Protein AF-A0AAI8L465-F1 (afdb_monomer_lite)

Organism: NCBI:txid67304

Structure (mmCIF, N/CA/C/O backbone):
data_AF-A0AAI8L465-F1
#
_entry.id   AF-A0AAI8L465-F1
#
loop_
_atom_site.group_PDB
_atom_site.id
_atom_site.type_symbol
_atom_site.label_atom_id
_atom_site.label_alt_id
_atom_site.label_comp_id
_atom_site.label_asym_id
_atom_site.label_entity_id
_atom_site.label_seq_id
_atom_site.pdbx_PDB_ins_code
_atom_site.Cartn_x
_atom_site.Cartn_y
_atom_site.Cartn_z
_atom_site.occupancy
_atom_site.B_iso_or_equiv
_atom_site.auth_seq_id
_atom_site.auth_comp_id
_atom_site.auth_asym_id
_atom_site.auth_atom_id
_atom_site.pdbx_PDB_model_num
ATOM 1 N N . MET A 1 1 ? -8.862 13.402 -10.919 1.00 43.31 1 MET A N 1
ATOM 2 C CA . MET A 1 1 ? -8.307 12.730 -9.728 1.00 43.31 1 MET A CA 1
ATOM 3 C C . MET A 1 1 ? -7.062 13.489 -9.329 1.00 43.31 1 MET A C 1
ATOM 5 O O . MET A 1 1 ? -6.341 13.928 -10.213 1.00 43.31 1 MET A O 1
ATOM 9 N N . ARG A 1 2 ? -6.875 13.764 -8.040 1.00 49.81 2 ARG A N 1
ATOM 10 C CA . ARG A 1 2 ? -5.608 14.318 -7.544 1.00 49.81 2 ARG A CA 1
ATOM 11 C C . ARG A 1 2 ? -4.583 13.172 -7.560 1.00 49.81 2 ARG A C 1
ATOM 13 O O . ARG A 1 2 ? -5.043 12.049 -7.341 1.00 49.81 2 ARG A O 1
ATOM 20 N N . PRO A 1 3 ? -3.286 13.392 -7.851 1.00 52.62 3 PRO A N 1
ATOM 21 C CA . PRO A 1 3 ? -2.343 12.283 -7.898 1.00 52.62 3 PRO A CA 1
ATOM 22 C C . PRO A 1 3 ? -2.364 11.628 -6.525 1.00 52.62 3 PRO A C 1
ATOM 24 O O . PRO A 1 3 ? -2.183 12.316 -5.519 1.00 52.62 3 PRO A O 1
ATOM 27 N N . LEU A 1 4 ? -2.639 10.326 -6.489 1.00 55.19 4 LEU A N 1
ATOM 28 C CA . LEU A 1 4 ? -2.765 9.546 -5.255 1.00 55.19 4 LEU A CA 1
ATOM 29 C C . LEU A 1 4 ? -1.481 9.573 -4.409 1.00 55.19 4 LEU A C 1
ATOM 31 O O . LEU A 1 4 ? -1.480 9.032 -3.322 1.00 55.19 4 LEU A O 1
ATOM 35 N N . LEU A 1 5 ? -0.398 10.183 -4.906 1.00 55.69 5 LEU A N 1
ATOM 36 C CA . LEU A 1 5 ? 0.949 10.165 -4.342 1.00 55.69 5 LEU A CA 1
ATOM 37 C C . LEU A 1 5 ? 1.556 11.567 -4.135 1.00 55.69 5 LEU A C 1
ATOM 39 O O . LEU A 1 5 ? 2.698 11.667 -3.689 1.00 55.69 5 LEU A O 1
ATOM 43 N N . ASP A 1 6 ? 0.830 12.653 -4.420 1.00 53.44 6 ASP A N 1
ATOM 44 C CA . ASP A 1 6 ? 1.385 14.021 -4.491 1.00 53.44 6 ASP A CA 1
ATOM 45 C C . ASP A 1 6 ? 1.882 14.584 -3.142 1.00 53.44 6 ASP A C 1
ATOM 47 O O . ASP A 1 6 ? 2.586 15.590 -3.121 1.00 53.44 6 ASP A O 1
ATOM 51 N N . ARG A 1 7 ? 1.527 13.988 -1.989 1.00 57.00 7 ARG A N 1
ATOM 52 C CA . ARG A 1 7 ? 1.830 14.602 -0.681 1.00 57.00 7 ARG A CA 1
ATOM 53 C C . ARG A 1 7 ? 2.808 13.854 0.208 1.00 57.00 7 ARG A C 1
ATOM 55 O O . ARG A 1 7 ? 3.209 14.423 1.221 1.00 57.00 7 ARG A O 1
ATOM 62 N N . GLY A 1 8 ? 3.200 12.625 -0.125 1.00 62.88 8 GLY A N 1
ATOM 63 C CA . GLY A 1 8 ? 4.067 11.856 0.779 1.00 62.88 8 GLY A CA 1
ATOM 64 C C . GLY A 1 8 ? 3.379 11.499 2.093 1.00 62.88 8 GLY A C 1
ATOM 65 O O . GLY A 1 8 ? 4.058 11.150 3.052 1.00 62.88 8 GLY A O 1
ATOM 66 N N . LEU A 1 9 ? 2.051 11.645 2.173 1.00 74.06 9 LEU A N 1
ATOM 67 C CA . LEU A 1 9 ? 1.330 11.441 3.420 1.00 74.06 9 LEU A CA 1
ATOM 68 C C . LEU A 1 9 ? 1.042 9.951 3.606 1.00 74.06 9 LEU A C 1
ATOM 70 O O . LEU A 1 9 ? 0.727 9.276 2.628 1.00 74.06 9 LEU A O 1
ATOM 74 N N . PRO A 1 10 ? 1.034 9.442 4.848 1.00 78.50 10 PRO A N 1
ATOM 75 C CA . PRO A 1 10 ? 0.587 8.077 5.131 1.00 78.50 10 PRO A CA 1
ATOM 76 C C . PRO A 1 10 ? -0.794 7.773 4.521 1.00 78.50 10 PRO A C 1
ATOM 78 O O . PRO A 1 10 ? -1.027 6.673 4.027 1.00 78.50 10 PRO A O 1
ATOM 81 N N . GLN A 1 11 ? -1.675 8.784 4.474 1.00 81.69 11 GLN A N 1
ATOM 82 C CA . GLN A 1 11 ? -3.015 8.710 3.878 1.00 81.69 11 GLN A CA 1
ATOM 83 C C . GLN A 1 11 ? -3.018 8.306 2.400 1.00 81.69 11 GLN A C 1
ATOM 85 O O . GLN A 1 11 ? -3.883 7.543 1.987 1.00 81.69 11 GLN A O 1
ATOM 90 N N . ASP A 1 12 ? -2.040 8.772 1.626 1.00 80.25 12 ASP A N 1
ATOM 91 C CA . ASP A 1 12 ? -1.932 8.487 0.193 1.00 80.25 12 ASP A CA 1
ATOM 92 C C . ASP A 1 12 ? -1.808 6.968 -0.040 1.00 80.25 12 ASP A C 1
ATOM 94 O O . ASP A 1 12 ? -2.516 6.375 -0.852 1.00 80.25 12 ASP A O 1
ATOM 98 N N . VAL A 1 13 ? -0.957 6.308 0.750 1.00 80.88 13 VAL A N 1
ATOM 99 C CA . VAL A 1 13 ? -0.732 4.856 0.679 1.00 80.88 13 VAL A CA 1
ATOM 100 C C . VAL A 1 13 ? -1.953 4.079 1.170 1.00 80.88 13 VAL A C 1
ATOM 102 O O . VAL A 1 13 ? -2.308 3.058 0.583 1.00 80.88 13 VAL A O 1
ATOM 105 N N . ILE A 1 14 ? -2.624 4.569 2.214 1.00 85.50 14 ILE A N 1
ATOM 106 C CA . ILE A 1 14 ? -3.855 3.962 2.739 1.00 85.50 14 ILE A CA 1
ATOM 107 C C . ILE A 1 14 ? -4.956 3.966 1.672 1.00 85.50 14 ILE A C 1
ATOM 109 O O . ILE A 1 14 ? -5.631 2.954 1.473 1.00 85.50 14 ILE A O 1
ATOM 113 N N . ASP A 1 15 ? -5.118 5.081 0.961 1.00 82.81 15 ASP A N 1
ATOM 114 C CA . ASP A 1 15 ? -6.128 5.224 -0.085 1.00 82.81 15 ASP A CA 1
ATOM 115 C C . ASP A 1 15 ? -5.835 4.288 -1.272 1.00 82.81 15 ASP A C 1
ATOM 117 O O . ASP A 1 15 ? -6.753 3.661 -1.810 1.00 82.81 15 ASP A O 1
ATOM 121 N N . VAL A 1 16 ? -4.559 4.121 -1.642 1.00 81.00 16 VAL A N 1
ATOM 122 C CA . VAL A 1 16 ? -4.137 3.159 -2.675 1.00 81.00 16 VAL A CA 1
ATOM 123 C C . VAL A 1 16 ? -4.380 1.716 -2.223 1.00 81.00 16 VAL A C 1
ATOM 125 O O . VAL A 1 16 ? -4.960 0.937 -2.980 1.00 81.00 16 VAL A O 1
ATOM 128 N N . HIS A 1 17 ? -4.023 1.363 -0.985 1.00 84.38 17 HIS A N 1
ATOM 129 C CA . HIS A 1 17 ? -4.285 0.032 -0.429 1.00 84.38 17 HIS A CA 1
ATOM 130 C C . HIS A 1 17 ? -5.785 -0.296 -0.422 1.00 84.38 17 HIS A C 1
ATOM 132 O O . HIS A 1 17 ? -6.202 -1.388 -0.812 1.00 84.38 17 HIS A O 1
ATOM 138 N N . ALA A 1 18 ? -6.627 0.674 -0.058 1.00 84.88 18 ALA A N 1
ATOM 139 C CA . ALA A 1 18 ? -8.075 0.518 -0.122 1.00 84.88 18 ALA A CA 1
ATOM 140 C C . ALA A 1 18 ? -8.576 0.337 -1.568 1.00 84.88 18 ALA A C 1
ATOM 142 O O . ALA A 1 18 ? -9.490 -0.458 -1.808 1.00 84.88 18 ALA A O 1
ATOM 143 N N . ALA A 1 19 ? -7.977 1.035 -2.536 1.00 82.06 19 ALA A N 1
ATOM 144 C CA . ALA A 1 19 ? -8.322 0.918 -3.950 1.00 82.06 19 ALA A CA 1
ATOM 145 C C . ALA A 1 19 ? -7.900 -0.433 -4.561 1.00 82.06 19 ALA A C 1
ATOM 147 O O . ALA A 1 19 ? -8.634 -0.964 -5.398 1.00 82.06 19 ALA A O 1
ATOM 148 N N . CYS A 1 20 ? -6.806 -1.045 -4.089 1.00 79.19 20 CYS A N 1
ATOM 149 C CA . CYS A 1 20 ? -6.363 -2.388 -4.497 1.00 79.19 20 CYS A CA 1
ATOM 150 C C . CYS A 1 20 ? -7.385 -3.500 -4.219 1.00 79.19 20 CYS A C 1
ATOM 152 O O . CYS A 1 20 ? -7.300 -4.579 -4.799 1.00 79.19 20 CYS A O 1
ATOM 154 N N . ARG A 1 21 ? -8.385 -3.255 -3.362 1.00 79.19 21 ARG A N 1
ATOM 155 C CA . ARG A 1 21 ? -9.497 -4.197 -3.148 1.00 79.19 21 ARG A CA 1
ATOM 156 C C . ARG A 1 21 ? -10.478 -4.250 -4.322 1.00 79.19 21 ARG A C 1
ATOM 158 O O . ARG A 1 21 ? -11.240 -5.207 -4.427 1.00 79.19 21 ARG A O 1
ATOM 165 N N . TYR A 1 22 ? -10.485 -3.225 -5.173 1.00 81.38 22 TYR A N 1
ATOM 166 C CA . TYR A 1 22 ? -11.427 -3.080 -6.288 1.00 81.38 22 TYR A CA 1
ATOM 167 C C . TYR A 1 22 ? -10.747 -3.082 -7.654 1.00 81.38 22 TYR A C 1
ATOM 169 O O . TYR A 1 22 ? -11.383 -3.440 -8.641 1.00 81.38 22 TYR A O 1
ATOM 177 N N . TYR A 1 23 ? -9.478 -2.686 -7.699 1.00 77.56 23 TYR A N 1
ATOM 178 C CA . TYR A 1 23 ? -8.685 -2.579 -8.912 1.00 77.56 23 TYR A CA 1
ATOM 179 C C . TYR A 1 23 ? -7.424 -3.414 -8.776 1.00 77.56 23 TYR A C 1
ATOM 181 O O . TYR A 1 23 ? -6.788 -3.443 -7.721 1.00 77.56 23 TYR A O 1
ATOM 189 N N . SER A 1 24 ? -7.040 -4.068 -9.864 1.00 74.50 24 SER A N 1
ATOM 190 C CA . SER A 1 24 ? -5.721 -4.672 -9.953 1.00 74.50 24 SER A CA 1
ATOM 191 C C . SER A 1 24 ? -4.631 -3.598 -9.913 1.00 74.50 24 SER A C 1
ATOM 193 O O . SER A 1 24 ? -4.835 -2.432 -10.255 1.00 74.50 24 SER A O 1
ATOM 195 N N . VAL A 1 25 ? -3.433 -4.023 -9.531 1.00 69.88 25 VAL A N 1
ATOM 196 C CA . VAL A 1 25 ? -2.217 -3.199 -9.514 1.00 69.88 25 VAL A CA 1
ATOM 197 C C . VAL A 1 25 ? -1.972 -2.494 -10.854 1.00 69.88 25 VAL A C 1
ATOM 199 O O . VAL A 1 25 ? -1.666 -1.304 -10.880 1.00 69.88 25 VAL A O 1
ATOM 202 N N . ILE A 1 26 ? -2.159 -3.208 -11.968 1.00 75.19 26 ILE A N 1
ATOM 203 C CA . ILE A 1 26 ? -2.003 -2.662 -13.323 1.00 75.19 26 ILE A CA 1
ATOM 204 C C . ILE A 1 26 ? -3.024 -1.550 -13.572 1.00 75.19 26 ILE A C 1
ATOM 206 O O . ILE A 1 26 ? -2.677 -0.491 -14.084 1.00 75.19 26 ILE A O 1
ATOM 210 N N . GLU A 1 27 ? -4.284 -1.763 -13.192 1.00 78.81 27 GLU A N 1
ATOM 211 C CA . GLU A 1 27 ? -5.336 -0.762 -13.385 1.00 78.81 27 GLU A CA 1
ATOM 212 C C . GLU A 1 27 ? -5.064 0.506 -12.574 1.00 78.81 27 GLU A C 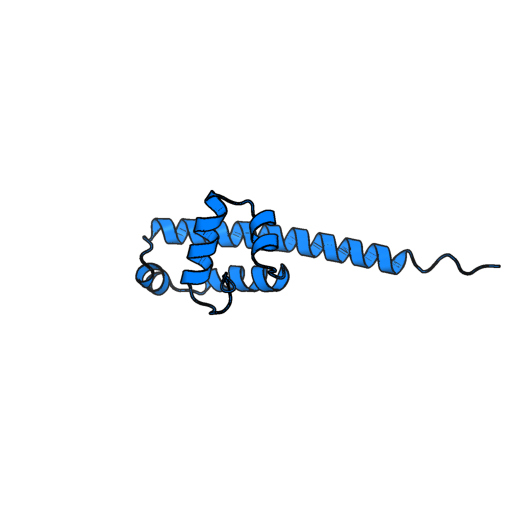1
ATOM 214 O O . GLU A 1 27 ? -5.281 1.604 -13.077 1.00 78.81 27 GLU A O 1
ATOM 219 N N . LEU A 1 28 ? -4.531 0.386 -11.356 1.00 74.56 28 LEU A N 1
ATOM 220 C CA . LEU A 1 28 ? -4.179 1.549 -10.539 1.00 74.56 28 LEU A CA 1
ATOM 221 C C . LEU A 1 28 ? -3.025 2.363 -11.129 1.00 74.56 28 LEU A C 1
ATOM 223 O O . LEU A 1 28 ? -3.103 3.591 -11.137 1.00 74.56 28 LEU A O 1
ATOM 227 N N . GLN A 1 29 ? -1.996 1.702 -11.664 1.00 72.94 29 GLN A N 1
ATOM 228 C CA . GLN A 1 29 ? -0.897 2.374 -12.368 1.00 72.94 29 GLN A CA 1
ATOM 229 C C . GLN A 1 29 ? -1.414 3.165 -13.576 1.00 72.94 29 GLN A C 1
ATOM 231 O O . GLN A 1 29 ? -1.075 4.335 -13.744 1.00 72.94 29 GLN A O 1
ATOM 236 N N . GLN A 1 30 ? -2.304 2.554 -14.364 1.00 75.19 30 GLN A N 1
ATOM 237 C CA . GLN A 1 30 ? -2.897 3.179 -15.549 1.00 75.19 30 GLN A CA 1
ATOM 238 C C . GLN A 1 30 ? -3.843 4.338 -15.203 1.00 75.19 30 GLN A C 1
ATOM 240 O O . GLN A 1 30 ? -3.906 5.327 -15.926 1.00 75.19 30 GLN A O 1
ATOM 245 N N . LEU A 1 31 ? -4.581 4.238 -14.094 1.00 73.62 31 LEU A N 1
ATOM 246 C CA . LEU A 1 31 ? -5.481 5.298 -13.629 1.00 73.62 31 LEU A CA 1
ATOM 247 C C . LEU A 1 31 ? -4.737 6.483 -13.004 1.00 73.62 31 LEU A C 1
ATOM 249 O O . LEU A 1 31 ? -5.253 7.601 -13.011 1.00 73.62 31 LEU A O 1
ATOM 253 N N . GLY A 1 32 ? -3.571 6.227 -12.411 1.00 67.69 32 GLY A N 1
ATOM 254 C CA . GLY A 1 32 ? -2.783 7.229 -11.705 1.00 67.69 32 GLY A CA 1
ATOM 255 C C . GLY A 1 32 ? -1.671 7.876 -12.530 1.00 67.69 32 GLY A C 1
ATOM 256 O O . GLY A 1 32 ? -1.081 8.825 -12.023 1.00 67.69 32 GLY A O 1
ATOM 257 N N . GLU A 1 33 ? -1.387 7.379 -13.743 1.00 70.12 33 GLU A N 1
ATOM 258 C CA . GLU A 1 33 ? -0.213 7.766 -14.550 1.00 70.12 33 GLU A CA 1
ATOM 259 C C . GLU A 1 33 ? 1.079 7.762 -13.707 1.00 70.12 33 GLU A C 1
ATOM 261 O O . GLU A 1 33 ? 1.886 8.687 -13.759 1.00 70.12 33 GLU A O 1
ATOM 266 N N . VAL A 1 34 ? 1.231 6.741 -12.859 1.00 72.38 34 VAL A N 1
ATOM 267 C CA . VAL A 1 34 ? 2.323 6.667 -11.881 1.00 72.38 34 VAL A CA 1
ATOM 268 C C . VAL A 1 34 ? 3.485 5.880 -12.463 1.00 72.38 34 VAL A C 1
ATOM 270 O O . VAL A 1 34 ? 3.297 4.753 -12.924 1.00 72.38 34 VAL A O 1
ATOM 273 N N . ASP A 1 35 ? 4.684 6.448 -12.371 1.00 80.62 35 ASP A N 1
ATOM 274 C CA . ASP A 1 35 ? 5.913 5.751 -12.726 1.00 80.62 35 ASP A CA 1
ATOM 275 C C . ASP A 1 35 ? 6.199 4.581 -11.752 1.00 80.62 35 ASP A C 1
ATOM 277 O O . ASP A 1 35 ? 6.137 4.763 -10.529 1.00 80.62 35 ASP A O 1
ATOM 281 N N . PRO A 1 36 ? 6.506 3.367 -12.252 1.00 82.25 36 PRO A N 1
ATOM 282 C CA . PRO A 1 36 ? 6.773 2.205 -11.405 1.00 82.25 36 PRO A CA 1
ATOM 283 C C . PRO A 1 36 ? 7.932 2.395 -10.416 1.00 82.25 36 PRO A C 1
ATOM 285 O O . PRO A 1 36 ? 7.865 1.857 -9.307 1.00 82.25 36 PRO A O 1
ATOM 288 N N . VAL A 1 37 ? 8.973 3.153 -10.781 1.00 84.06 37 VAL A N 1
ATOM 289 C CA . VAL A 1 37 ? 10.133 3.410 -9.915 1.00 84.06 37 VAL A CA 1
ATOM 290 C C . VAL A 1 37 ? 9.739 4.359 -8.789 1.00 84.06 37 VAL A C 1
ATOM 292 O O . VAL A 1 37 ? 9.972 4.042 -7.621 1.00 84.06 37 VAL A O 1
ATOM 295 N N . GLU A 1 38 ? 9.062 5.466 -9.108 1.00 83.00 38 GLU A N 1
ATOM 296 C CA . GLU A 1 38 ? 8.553 6.404 -8.093 1.00 83.00 38 GLU A CA 1
ATOM 297 C C . GLU A 1 38 ? 7.582 5.721 -7.116 1.00 83.00 38 GLU A C 1
ATOM 299 O O . GLU A 1 38 ? 7.598 5.975 -5.905 1.00 83.00 38 GLU A O 1
ATOM 304 N N . LEU A 1 39 ? 6.742 4.815 -7.625 1.00 83.81 39 LEU A N 1
ATOM 305 C CA . LEU A 1 39 ? 5.833 4.026 -6.802 1.00 83.81 39 LEU A CA 1
ATOM 306 C C . LEU A 1 39 ? 6.590 3.090 -5.855 1.00 83.81 39 LEU A C 1
ATOM 308 O O . LEU A 1 39 ? 6.247 3.015 -4.673 1.00 83.81 39 LEU A O 1
ATOM 312 N N . ARG A 1 40 ? 7.626 2.402 -6.351 1.00 86.44 40 ARG A N 1
ATOM 313 C CA . ARG A 1 40 ? 8.464 1.507 -5.544 1.00 86.44 40 ARG A CA 1
ATOM 314 C C . ARG A 1 40 ? 9.145 2.267 -4.405 1.00 86.44 40 ARG A C 1
ATOM 316 O O . ARG A 1 40 ? 9.049 1.840 -3.257 1.00 86.44 40 ARG A O 1
ATOM 323 N N . GLU A 1 41 ? 9.759 3.414 -4.693 1.00 85.00 41 GLU A N 1
ATOM 324 C CA . GLU A 1 41 ? 10.380 4.269 -3.669 1.00 85.00 41 GLU A CA 1
ATOM 325 C C . GLU A 1 41 ? 9.362 4.735 -2.620 1.00 85.00 41 GLU A C 1
ATOM 327 O O . GLU A 1 41 ? 9.653 4.801 -1.421 1.00 85.00 41 GLU A O 1
ATOM 332 N N . ARG A 1 42 ? 8.123 5.024 -3.040 1.00 83.25 42 ARG A N 1
ATOM 333 C CA . ARG A 1 42 ? 7.076 5.401 -2.090 1.00 83.25 42 ARG A CA 1
ATOM 334 C C . ARG A 1 42 ? 6.658 4.237 -1.199 1.00 83.25 42 ARG A C 1
ATOM 336 O O . ARG A 1 42 ? 6.472 4.453 -0.002 1.00 83.25 42 ARG A O 1
ATOM 343 N N . LEU A 1 43 ? 6.499 3.037 -1.745 1.00 86.25 43 LEU A N 1
ATOM 344 C CA . LEU A 1 43 ? 6.173 1.844 -0.960 1.00 86.25 43 LEU A CA 1
ATOM 345 C C . LEU A 1 43 ? 7.305 1.497 0.012 1.00 86.25 43 LEU A C 1
ATOM 347 O O . LEU A 1 43 ? 7.036 1.182 1.167 1.00 86.25 43 LEU A O 1
ATOM 351 N N . GLU A 1 44 ? 8.563 1.675 -0.393 1.00 85.94 44 GLU A N 1
ATOM 352 C CA . GLU A 1 44 ? 9.711 1.561 0.510 1.00 85.94 44 GLU A CA 1
ATOM 353 C C . GLU A 1 44 ? 9.637 2.594 1.649 1.00 85.94 44 GLU A C 1
ATOM 355 O O . GLU A 1 44 ? 9.963 2.291 2.794 1.00 85.94 44 GLU A O 1
ATOM 360 N N . SER A 1 45 ? 9.128 3.805 1.397 1.00 84.25 45 SER A N 1
ATOM 361 C CA . SER A 1 45 ? 8.972 4.818 2.452 1.00 84.25 45 SER A CA 1
ATOM 362 C C . SER A 1 45 ? 8.009 4.392 3.581 1.00 84.25 45 SER A C 1
ATOM 364 O O . SER A 1 45 ? 8.168 4.821 4.726 1.00 84.25 45 SER A O 1
ATOM 366 N N . VAL A 1 46 ? 7.054 3.494 3.292 1.00 86.62 46 VAL A N 1
ATOM 367 C CA . VAL A 1 46 ? 6.013 3.020 4.230 1.00 86.62 46 VAL A CA 1
ATOM 368 C C . VAL A 1 46 ? 6.617 2.361 5.461 1.00 86.62 46 VAL A C 1
ATOM 370 O O . VAL A 1 46 ? 6.092 2.527 6.564 1.00 86.62 46 VAL A O 1
ATOM 373 N N . VAL A 1 47 ? 7.736 1.643 5.314 1.00 83.94 47 VAL A N 1
ATOM 374 C CA . VAL A 1 47 ? 8.371 0.962 6.453 1.00 83.94 47 VAL A CA 1
ATOM 375 C C . VAL A 1 47 ? 8.945 1.940 7.483 1.00 83.94 47 VAL A C 1
ATOM 377 O O . VAL A 1 47 ? 9.110 1.568 8.642 1.00 83.94 47 VAL A O 1
ATOM 380 N N . TRP A 1 48 ? 9.186 3.194 7.092 1.00 86.31 48 TRP A N 1
ATOM 381 C CA . TRP A 1 48 ? 9.750 4.234 7.955 1.00 86.31 48 TRP A CA 1
ATOM 382 C C . TRP A 1 48 ? 8.693 5.080 8.670 1.00 86.31 48 TRP A C 1
ATOM 384 O O . TRP A 1 48 ? 9.015 5.732 9.662 1.00 86.31 48 TRP A O 1
ATOM 394 N N . VAL A 1 49 ? 7.445 5.066 8.194 1.00 88.25 49 VAL A N 1
ATOM 395 C CA . VAL A 1 49 ? 6.319 5.740 8.858 1.00 88.25 49 VAL A CA 1
ATOM 396 C C . VAL A 1 49 ? 6.029 5.027 10.174 1.00 88.25 49 VAL A C 1
ATOM 398 O O . VAL A 1 49 ? 6.009 3.797 10.207 1.00 88.25 49 VAL A O 1
ATOM 401 N N . SER A 1 50 ? 5.811 5.762 11.263 1.00 88.56 50 SER A N 1
ATOM 402 C CA . SER A 1 50 ? 5.528 5.162 12.572 1.00 88.56 50 SER A CA 1
ATOM 403 C C . SER A 1 50 ? 4.085 4.658 12.696 1.00 88.56 50 SER A C 1
ATOM 405 O O . SER A 1 50 ? 3.167 5.158 12.045 1.00 88.56 50 SER A O 1
ATOM 407 N N . ASP A 1 51 ? 3.854 3.686 13.582 1.00 91.00 51 ASP A N 1
ATOM 408 C CA . ASP A 1 51 ? 2.497 3.187 13.850 1.00 91.00 51 ASP A CA 1
ATOM 409 C C . ASP A 1 51 ? 1.585 4.286 14.426 1.00 91.00 51 ASP A C 1
ATOM 411 O O . ASP A 1 51 ? 0.385 4.280 14.177 1.00 91.00 51 ASP A O 1
ATOM 415 N N . GLU A 1 52 ? 2.144 5.261 15.154 1.00 90.50 52 GLU A N 1
ATOM 416 C CA . GLU A 1 52 ? 1.402 6.414 15.685 1.00 90.50 52 GLU A CA 1
ATOM 417 C C . GLU A 1 52 ? 0.916 7.347 14.566 1.00 90.50 52 GLU A C 1
ATOM 419 O O . GLU A 1 52 ? -0.218 7.825 14.610 1.00 90.50 52 GLU A O 1
ATOM 424 N N . GLU A 1 53 ? 1.727 7.554 13.526 1.00 89.19 53 GLU A N 1
ATOM 425 C CA . GLU A 1 53 ? 1.323 8.322 12.344 1.00 89.19 53 GLU A CA 1
ATOM 426 C C . GLU A 1 53 ? 0.209 7.621 11.563 1.00 89.19 53 GLU A C 1
ATOM 428 O O . GLU A 1 53 ? -0.758 8.269 11.162 1.00 89.19 53 GLU A O 1
ATOM 433 N N . PHE A 1 54 ? 0.279 6.296 11.402 1.00 88.88 54 PHE A N 1
ATOM 434 C CA . PHE A 1 54 ? -0.817 5.540 10.791 1.00 88.88 54 PHE A CA 1
ATOM 435 C C . PHE A 1 54 ? -2.074 5.499 11.669 1.00 88.88 54 PHE A C 1
ATOM 437 O O . PHE A 1 54 ? -3.192 5.611 11.159 1.00 88.88 54 PHE A O 1
ATOM 444 N N . ALA A 1 55 ? -1.917 5.399 12.988 1.00 89.75 55 ALA A N 1
ATOM 445 C CA . ALA A 1 55 ? -3.033 5.453 13.926 1.00 89.75 55 ALA A CA 1
ATOM 446 C C . ALA A 1 55 ? -3.718 6.831 13.916 1.00 89.75 55 ALA A C 1
ATOM 448 O O . ALA A 1 55 ? -4.941 6.909 14.037 1.00 89.75 55 ALA A O 1
ATOM 449 N N . ALA A 1 56 ? -2.968 7.918 13.697 1.00 90.19 56 ALA A N 1
ATOM 450 C CA . ALA A 1 56 ? -3.526 9.258 13.503 1.00 90.19 56 ALA A CA 1
ATOM 451 C C . ALA A 1 56 ? -4.374 9.372 12.219 1.00 90.19 56 ALA A C 1
ATOM 453 O O . ALA A 1 56 ? -5.302 10.181 12.170 1.00 90.19 56 ALA A O 1
ATOM 454 N N . CYS A 1 57 ? -4.108 8.530 11.214 1.00 84.94 57 CYS A N 1
ATOM 455 C CA . CYS A 1 57 ? -4.955 8.351 10.029 1.00 84.94 57 CYS A CA 1
ATOM 456 C C . CYS A 1 57 ? -6.160 7.418 10.270 1.00 84.94 57 CYS A C 1
ATOM 458 O O . CYS A 1 57 ? -7.007 7.272 9.391 1.00 84.94 57 CYS A O 1
ATOM 460 N N . GLY A 1 58 ? -6.275 6.816 11.458 1.00 88.50 58 GLY A N 1
ATOM 461 C CA . GLY A 1 58 ? -7.413 5.991 11.863 1.00 88.50 58 GLY A CA 1
ATOM 462 C C . GLY A 1 58 ? -7.254 4.486 11.638 1.00 88.50 58 GLY A C 1
ATOM 463 O O . GLY A 1 58 ? -8.255 3.778 11.749 1.00 88.50 58 GLY A O 1
ATOM 464 N N . LEU A 1 59 ? -6.048 3.981 11.343 1.00 89.81 59 LEU A N 1
ATOM 465 C CA . LEU A 1 59 ? -5.811 2.534 11.253 1.00 89.81 59 LEU A CA 1
ATOM 466 C C . LEU A 1 59 ? -5.595 1.889 12.624 1.00 89.81 59 LEU A C 1
ATOM 468 O O . LEU A 1 59 ? -4.948 2.459 13.504 1.00 89.81 59 LEU A O 1
ATOM 472 N N . GLY A 1 60 ? -6.108 0.666 12.783 1.00 91.94 60 GLY A N 1
ATOM 473 C CA . GLY A 1 60 ? -5.745 -0.205 13.897 1.00 91.94 60 GLY A CA 1
ATOM 474 C C . GLY A 1 60 ? -4.363 -0.832 13.700 1.00 91.94 60 GLY A C 1
ATOM 475 O O . GLY A 1 60 ? -3.866 -0.919 12.582 1.00 91.94 60 GLY A O 1
ATOM 476 N N . LEU A 1 61 ? -3.746 -1.317 14.783 1.00 89.06 61 LEU A N 1
ATOM 477 C CA . LEU A 1 61 ? -2.425 -1.966 14.725 1.00 89.06 61 LEU A CA 1
ATOM 478 C C . LEU A 1 61 ? -2.397 -3.186 13.788 1.00 89.06 61 LEU A C 1
ATOM 480 O O . LEU A 1 61 ? -1.407 -3.394 13.090 1.00 89.06 61 LEU A O 1
ATOM 484 N N . ASP A 1 62 ? -3.486 -3.956 13.738 1.00 91.81 62 ASP A N 1
ATOM 485 C CA . ASP A 1 62 ? -3.604 -5.102 12.831 1.00 91.81 62 ASP A CA 1
ATOM 486 C C . ASP A 1 62 ? -3.666 -4.647 11.361 1.00 91.81 62 ASP A C 1
ATOM 488 O O . ASP A 1 62 ? -2.970 -5.205 10.515 1.00 91.81 62 ASP A O 1
ATOM 492 N N . ASP A 1 63 ? -4.417 -3.577 11.067 1.00 90.31 63 ASP A N 1
ATOM 493 C CA . ASP A 1 63 ? -4.497 -3.010 9.714 1.00 90.31 63 ASP A CA 1
ATOM 494 C C . ASP A 1 63 ? -3.159 -2.382 9.285 1.00 90.31 63 ASP A C 1
ATOM 496 O O . ASP A 1 63 ? -2.802 -2.423 8.110 1.00 90.31 63 ASP A O 1
ATOM 500 N N . ILE A 1 64 ? -2.395 -1.818 10.229 1.00 91.25 64 ILE A N 1
ATOM 501 C CA . ILE A 1 64 ? -1.040 -1.301 9.982 1.00 91.25 64 ILE A CA 1
ATOM 502 C C . ILE A 1 64 ? -0.101 -2.444 9.593 1.00 91.25 64 ILE A C 1
ATOM 504 O O . ILE A 1 64 ? 0.674 -2.306 8.646 1.00 91.25 64 ILE A O 1
ATOM 508 N N . ALA A 1 65 ? -0.168 -3.577 10.294 1.00 91.56 65 ALA A N 1
ATOM 509 C CA . ALA A 1 65 ? 0.631 -4.749 9.953 1.00 91.56 65 ALA A CA 1
ATOM 510 C C . ALA A 1 65 ? 0.259 -5.303 8.565 1.00 91.56 65 ALA A C 1
ATOM 512 O O . ALA A 1 65 ? 1.155 -5.590 7.769 1.00 91.56 65 ALA A O 1
ATOM 513 N N . GLU A 1 66 ? -1.038 -5.390 8.249 1.00 91.25 66 GLU A N 1
ATOM 514 C CA . GLU A 1 66 ? -1.532 -5.788 6.921 1.00 91.25 66 GLU A CA 1
ATOM 515 C C . GLU A 1 66 ? -1.037 -4.827 5.830 1.00 91.25 66 GLU A C 1
ATOM 517 O O . GLU A 1 66 ? -0.482 -5.271 4.826 1.00 91.25 66 GLU A O 1
ATOM 522 N N . LEU A 1 67 ? -1.149 -3.513 6.059 1.00 90.50 67 LEU A N 1
ATOM 523 C CA . LEU A 1 67 ? -0.696 -2.475 5.130 1.00 90.50 67 LEU A CA 1
ATOM 524 C C . LEU A 1 67 ? 0.806 -2.579 4.843 1.00 90.50 67 LEU A C 1
ATOM 526 O O . LEU A 1 67 ? 1.226 -2.472 3.693 1.00 90.50 67 LEU A O 1
ATOM 530 N N . ARG A 1 68 ? 1.626 -2.793 5.878 1.00 90.75 68 ARG A N 1
ATOM 531 C CA . ARG A 1 68 ? 3.080 -2.950 5.721 1.00 90.75 68 ARG A CA 1
ATOM 532 C C . ARG A 1 68 ? 3.430 -4.202 4.933 1.00 90.75 68 ARG A C 1
ATOM 534 O O . ARG A 1 68 ? 4.308 -4.141 4.079 1.00 90.75 68 ARG A O 1
ATOM 541 N N . GLN A 1 69 ? 2.752 -5.313 5.209 1.00 91.88 69 GLN A N 1
ATOM 542 C CA . GLN A 1 69 ? 2.993 -6.553 4.483 1.00 91.88 69 GLN A CA 1
ATOM 543 C C . GLN A 1 69 ? 2.607 -6.407 3.009 1.00 91.88 69 GLN A C 1
ATOM 545 O O . GLN A 1 69 ? 3.395 -6.751 2.135 1.00 91.88 69 GLN A O 1
ATOM 550 N N . TRP A 1 70 ? 1.447 -5.810 2.735 1.00 90.81 70 TRP A N 1
ATOM 551 C CA . TRP A 1 70 ? 1.015 -5.505 1.375 1.00 90.81 70 TRP A CA 1
ATOM 552 C C . TRP A 1 70 ? 2.007 -4.589 0.641 1.00 90.81 70 TRP A C 1
ATOM 554 O O . TRP A 1 70 ? 2.334 -4.845 -0.517 1.0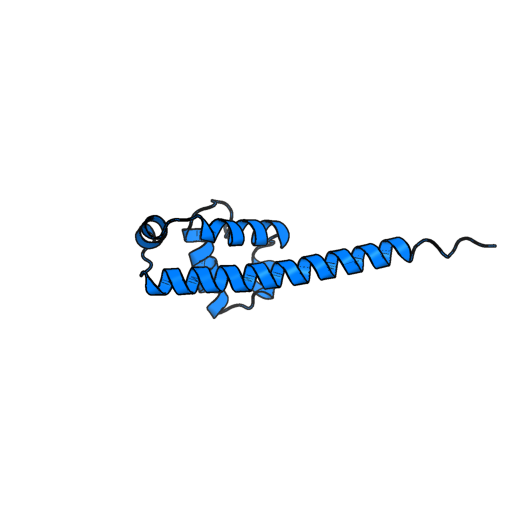0 90.81 70 TRP A O 1
ATOM 564 N N . ALA A 1 71 ? 2.523 -3.553 1.310 1.00 90.06 71 ALA A N 1
ATOM 565 C CA . ALA A 1 71 ? 3.493 -2.641 0.709 1.00 90.06 71 ALA A CA 1
ATOM 566 C C . ALA A 1 71 ? 4.813 -3.348 0.359 1.00 90.06 71 ALA A C 1
ATOM 568 O O . ALA A 1 71 ? 5.361 -3.096 -0.710 1.00 90.06 71 ALA A O 1
ATOM 569 N N . LEU A 1 72 ? 5.295 -4.249 1.224 1.00 90.62 72 LEU A N 1
ATOM 570 C CA . LEU A 1 72 ? 6.494 -5.061 0.978 1.00 90.62 72 LEU A CA 1
ATOM 571 C C . LEU A 1 72 ? 6.305 -6.027 -0.194 1.00 90.62 72 LEU A C 1
ATOM 573 O O . LEU A 1 72 ? 7.152 -6.092 -1.083 1.00 90.62 72 LEU A O 1
ATOM 577 N N . ASP A 1 73 ? 5.188 -6.754 -0.213 1.00 90.56 73 ASP A N 1
ATOM 578 C CA . ASP A 1 73 ? 4.895 -7.716 -1.275 1.00 90.56 73 ASP A CA 1
ATOM 579 C C . ASP A 1 73 ? 4.810 -7.006 -2.638 1.00 90.56 73 ASP A C 1
ATOM 581 O O . ASP A 1 73 ? 5.319 -7.505 -3.645 1.00 90.56 73 ASP A O 1
ATOM 585 N N . TRP A 1 74 ? 4.223 -5.806 -2.669 1.00 87.94 74 TRP A N 1
ATOM 586 C CA . TRP A 1 74 ? 4.110 -5.023 -3.894 1.00 87.94 74 TRP A CA 1
ATOM 587 C C . TRP A 1 74 ? 5.426 -4.357 -4.314 1.00 87.94 74 TRP A C 1
ATOM 589 O O . TRP A 1 74 ? 5.755 -4.354 -5.498 1.00 87.94 74 TRP A O 1
ATOM 599 N N . GLU A 1 75 ? 6.212 -3.833 -3.372 1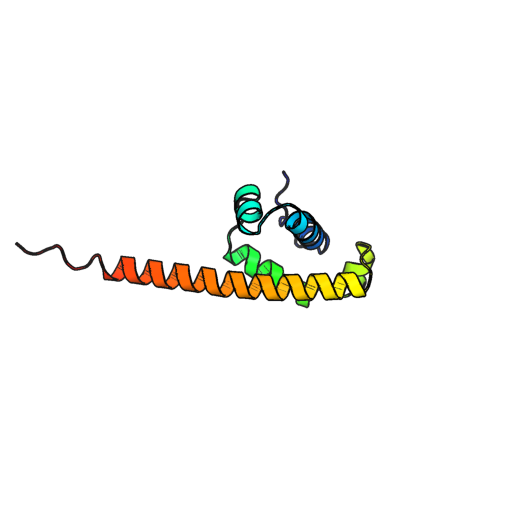.00 90.19 75 GLU A N 1
ATOM 600 C CA . GLU A 1 75 ? 7.562 -3.316 -3.641 1.00 90.19 75 GLU A CA 1
ATOM 601 C C . GLU A 1 75 ? 8.441 -4.385 -4.304 1.00 90.19 75 GLU A C 1
ATOM 603 O O . GLU A 1 75 ? 9.128 -4.097 -5.288 1.00 90.19 75 GLU A O 1
ATOM 608 N N . SER A 1 76 ? 8.352 -5.627 -3.825 1.00 90.69 76 SER A N 1
ATOM 609 C CA . SER A 1 76 ? 9.086 -6.764 -4.382 1.00 90.69 76 SER A CA 1
ATOM 610 C C . SER A 1 76 ? 8.602 -7.153 -5.787 1.00 90.69 76 SER A C 1
ATOM 612 O O . SER A 1 76 ? 9.430 -7.395 -6.666 1.00 90.69 76 SER A O 1
ATOM 614 N N . ASP A 1 77 ? 7.286 -7.169 -6.032 1.00 89.69 77 ASP A N 1
ATOM 615 C CA . ASP A 1 77 ? 6.711 -7.390 -7.373 1.00 89.69 77 ASP A CA 1
ATOM 616 C C . ASP A 1 77 ? 7.151 -6.305 -8.369 1.00 89.69 77 ASP A C 1
ATOM 618 O O . ASP A 1 77 ? 7.584 -6.607 -9.483 1.00 89.69 77 ASP A O 1
ATOM 622 N N . LEU A 1 78 ? 7.125 -5.037 -7.946 1.00 87.75 78 LEU A N 1
ATOM 623 C CA . LEU A 1 78 ? 7.609 -3.920 -8.756 1.00 87.75 78 LEU A CA 1
ATOM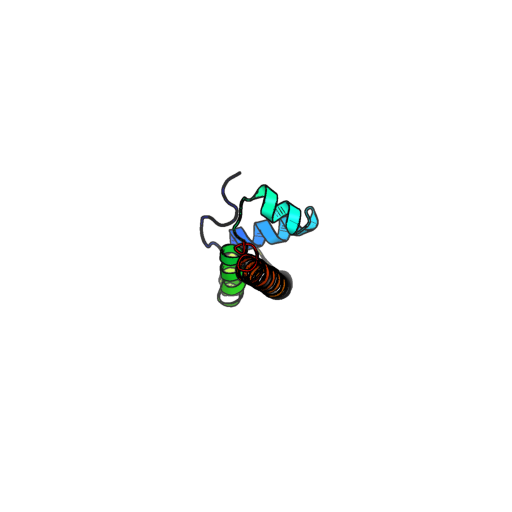 624 C C . LEU A 1 78 ? 9.099 -4.047 -9.048 1.00 87.75 78 LEU A C 1
ATOM 626 O O . LEU A 1 78 ? 9.501 -3.832 -10.186 1.00 87.75 78 LEU A O 1
ATOM 630 N N . GLY A 1 79 ? 9.911 -4.424 -8.059 1.00 89.12 79 GLY A N 1
ATOM 631 C CA . GLY A 1 79 ? 11.342 -4.648 -8.251 1.00 89.12 79 GLY A CA 1
ATOM 632 C C . GLY A 1 79 ? 11.638 -5.703 -9.321 1.00 89.12 79 GLY A C 1
ATOM 633 O O . GLY A 1 79 ? 12.522 -5.491 -10.150 1.00 89.12 79 GLY A O 1
ATOM 634 N N . LEU A 1 80 ? 10.873 -6.800 -9.345 1.00 90.31 80 LEU A N 1
ATOM 635 C CA . LEU A 1 80 ? 10.987 -7.838 -10.375 1.00 90.31 80 LEU A CA 1
ATOM 636 C C . LEU A 1 80 ? 10.595 -7.312 -11.758 1.00 90.31 80 LEU A C 1
ATOM 638 O O . LEU A 1 80 ? 11.361 -7.470 -12.701 1.00 90.31 80 LEU A O 1
ATOM 642 N N . ARG A 1 81 ? 9.450 -6.632 -11.873 1.00 87.06 81 ARG A N 1
ATOM 643 C CA . ARG A 1 81 ? 8.962 -6.101 -13.157 1.00 87.06 81 ARG A CA 1
ATOM 644 C C . ARG A 1 81 ? 9.870 -5.021 -13.735 1.00 87.06 81 ARG A C 1
ATOM 646 O O . ARG A 1 81 ? 10.127 -5.009 -14.931 1.00 87.06 81 ARG A O 1
ATOM 653 N N . ILE A 1 82 ? 10.372 -4.134 -12.879 1.00 87.75 82 ILE A N 1
ATOM 654 C CA . ILE A 1 82 ? 11.336 -3.099 -13.257 1.00 87.75 82 ILE A CA 1
ATOM 655 C C . ILE A 1 82 ? 12.624 -3.756 -13.769 1.00 87.75 82 ILE A C 1
ATOM 657 O O . ILE A 1 82 ? 13.156 -3.341 -14.793 1.00 87.75 82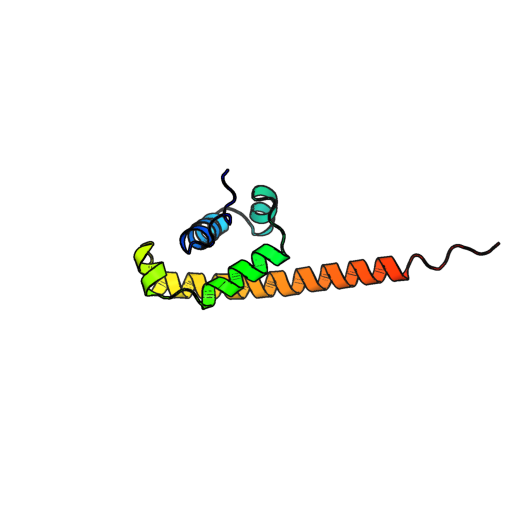 ILE A O 1
ATOM 661 N N . LEU A 1 83 ? 13.121 -4.795 -13.086 1.00 88.44 83 LEU A N 1
ATOM 662 C CA . LEU A 1 83 ? 14.298 -5.540 -13.532 1.00 88.44 83 LEU A CA 1
ATOM 663 C C . LEU A 1 83 ? 14.064 -6.233 -14.883 1.00 88.44 83 LEU A C 1
ATOM 665 O O . LEU A 1 83 ? 14.930 -6.151 -15.749 1.00 88.44 83 LEU A O 1
ATOM 669 N N . GLU A 1 84 ? 12.908 -6.874 -15.070 1.00 86.62 84 GLU A N 1
ATOM 670 C CA . GLU A 1 84 ? 12.514 -7.493 -16.343 1.00 86.62 84 GLU A CA 1
ATOM 671 C C . GLU A 1 84 ? 12.488 -6.462 -17.483 1.00 86.62 84 GLU A C 1
ATOM 673 O O . GLU A 1 84 ? 13.078 -6.702 -18.534 1.00 86.62 84 GLU A O 1
ATOM 678 N N . GLU A 1 85 ? 11.898 -5.284 -17.261 1.00 82.94 85 GLU A N 1
ATOM 679 C CA . GLU A 1 85 ? 11.848 -4.197 -18.250 1.00 82.94 85 GLU A CA 1
ATOM 680 C C . GLU A 1 85 ? 13.245 -3.635 -18.571 1.00 82.94 85 GLU A C 1
ATOM 682 O O . GLU A 1 85 ? 13.562 -3.364 -19.733 1.00 82.94 85 GLU A O 1
ATOM 687 N N . TYR A 1 86 ? 14.127 -3.519 -17.569 1.00 79.62 86 TYR A N 1
ATOM 688 C CA . TYR A 1 86 ? 15.527 -3.149 -17.795 1.00 79.62 86 TYR A CA 1
ATOM 689 C C . TYR A 1 86 ? 16.286 -4.202 -18.605 1.00 79.62 86 TYR A C 1
ATOM 691 O O . TYR A 1 86 ? 17.074 -3.826 -19.477 1.00 79.62 86 TYR A O 1
ATOM 699 N N . ASP A 1 87 ? 16.086 -5.492 -18.332 1.00 78.19 87 ASP A N 1
ATOM 700 C CA . ASP A 1 87 ? 16.716 -6.571 -19.092 1.00 78.19 87 ASP A CA 1
ATOM 701 C C . ASP A 1 87 ? 16.239 -6.545 -20.550 1.00 78.19 87 ASP A C 1
ATOM 703 O O . ASP A 1 87 ? 17.073 -6.550 -21.456 1.00 78.19 87 ASP A O 1
ATOM 707 N N . GLU A 1 88 ? 14.929 -6.424 -20.791 1.00 73.19 88 GLU A N 1
ATOM 708 C CA . GLU A 1 88 ? 14.337 -6.305 -22.132 1.00 73.19 88 GLU A CA 1
ATOM 709 C C . GLU A 1 88 ? 14.901 -5.105 -22.909 1.00 73.19 88 GLU A C 1
ATOM 711 O O . GLU A 1 88 ? 15.367 -5.270 -24.043 1.00 73.19 88 GLU A O 1
ATOM 716 N N . ALA A 1 89 ? 14.974 -3.928 -22.279 1.00 70.50 89 ALA A N 1
ATOM 717 C CA . ALA A 1 89 ? 15.566 -2.732 -22.878 1.00 70.50 89 ALA A CA 1
ATOM 718 C C . ALA A 1 89 ? 17.053 -2.927 -23.245 1.00 70.50 89 ALA A C 1
ATOM 720 O O . ALA A 1 89 ? 17.502 -2.476 -24.303 1.00 70.50 89 ALA A O 1
ATOM 721 N N . HIS A 1 90 ? 17.821 -3.651 -22.421 1.00 63.19 90 HIS A N 1
ATOM 722 C CA . HIS A 1 90 ? 19.219 -3.985 -22.720 1.00 63.19 90 HIS A CA 1
ATOM 723 C C . HIS A 1 90 ? 19.373 -5.023 -23.846 1.00 63.19 90 HIS A C 1
ATOM 725 O O . HIS A 1 90 ? 20.416 -5.035 -24.513 1.00 63.19 90 HIS A O 1
ATOM 731 N N . VAL A 1 91 ? 18.382 -5.896 -24.079 1.00 62.59 91 VAL A N 1
ATOM 732 C CA . VAL A 1 91 ? 18.393 -6.841 -25.212 1.00 62.59 91 VAL A CA 1
ATOM 733 C C . VAL A 1 91 ? 18.087 -6.116 -26.527 1.00 62.59 91 VAL A C 1
ATOM 735 O O . VAL A 1 91 ? 18.722 -6.400 -27.547 1.00 62.59 91 VAL A O 1
ATOM 738 N N . GLU A 1 92 ? 17.171 -5.144 -26.513 1.00 60.69 92 GLU A N 1
ATOM 739 C CA . GLU A 1 92 ? 16.851 -4.322 -27.687 1.00 60.69 92 GLU A CA 1
ATOM 740 C C . GLU A 1 92 ? 18.030 -3.431 -28.116 1.00 60.69 92 GLU A C 1
ATOM 742 O O . GLU A 1 92 ? 18.341 -3.368 -29.309 1.00 60.69 92 GLU A O 1
ATOM 747 N N . GLU A 1 93 ? 18.765 -2.825 -27.173 1.00 56.62 93 GLU A N 1
ATOM 748 C CA . GLU A 1 93 ? 19.959 -2.018 -27.484 1.00 56.62 93 GLU A CA 1
ATOM 749 C C . GLU A 1 93 ? 21.095 -2.845 -28.120 1.00 56.62 93 GLU A C 1
ATOM 751 O O . GLU A 1 93 ? 21.806 -2.365 -29.007 1.00 56.62 93 GLU A O 1
ATOM 756 N N . GLN A 1 94 ? 21.250 -4.113 -27.721 1.00 55.47 94 GLN A N 1
ATOM 757 C CA . GLN A 1 94 ? 22.282 -5.013 -28.255 1.00 55.47 94 GLN A CA 1
ATOM 758 C C . GLN A 1 94 ? 21.873 -5.708 -29.568 1.00 55.47 94 GLN A C 1
ATOM 760 O O . GLN A 1 94 ? 22.738 -6.160 -30.323 1.00 55.47 94 GLN A O 1
ATOM 765 N N . GLY A 1 95 ? 20.574 -5.756 -29.886 1.00 53.50 95 GLY A N 1
ATOM 766 C CA . GLY A 1 95 ? 20.041 -6.285 -31.147 1.00 53.50 95 GLY A CA 1
ATOM 767 C C . GLY A 1 95 ? 20.151 -5.325 -32.342 1.00 53.50 95 GLY A C 1
ATOM 768 O O . GLY A 1 95 ? 20.134 -5.768 -33.492 1.00 53.50 95 GLY A O 1
ATOM 769 N N . VAL A 1 96 ? 20.336 -4.020 -32.105 1.00 54.94 96 VAL A N 1
ATOM 770 C CA . VAL A 1 96 ? 20.431 -2.973 -33.149 1.00 54.94 96 VAL A CA 1
ATOM 771 C C . VAL A 1 96 ? 21.890 -2.710 -33.566 1.00 54.94 96 VAL A C 1
ATOM 773 O O . VAL A 1 96 ? 22.295 -1.589 -33.853 1.00 54.94 96 VAL A O 1
ATOM 776 N N . SER A 1 97 ? 22.727 -3.751 -33.628 1.00 55.75 97 SER A N 1
ATOM 777 C CA . SER A 1 97 ? 24.102 -3.632 -34.153 1.00 55.75 97 SER A CA 1
ATOM 778 C C . SER A 1 97 ? 24.422 -4.539 -35.342 1.00 55.75 97 SER A C 1
ATOM 780 O O . SER A 1 97 ? 25.553 -4.544 -35.820 1.00 55.75 97 SER A O 1
ATOM 782 N N . GLN A 1 98 ? 23.444 -5.263 -35.895 1.00 57.25 98 GLN A N 1
ATOM 783 C CA . GLN A 1 98 ? 23.708 -6.165 -37.019 1.00 57.25 98 GLN A CA 1
ATOM 784 C C . GLN A 1 98 ? 22.720 -5.974 -38.172 1.00 57.25 98 GLN A C 1
ATOM 786 O O . GLN A 1 98 ? 21.779 -6.735 -38.365 1.00 57.25 98 GLN A O 1
ATOM 791 N N . GLY A 1 99 ? 22.960 -4.926 -38.961 1.00 54.53 99 GLY A N 1
ATOM 792 C CA . GLY A 1 99 ? 22.218 -4.645 -40.193 1.00 54.53 99 GLY A CA 1
ATOM 793 C C . GLY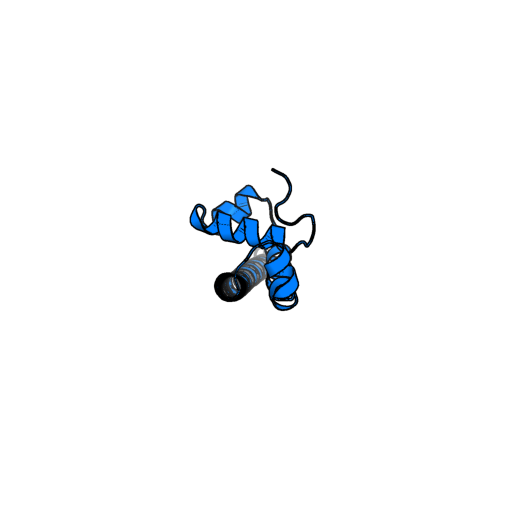 A 1 99 ? 22.881 -3.605 -41.096 1.00 54.53 99 GLY A C 1
ATOM 794 O O . GLY A 1 99 ? 22.187 -2.901 -41.820 1.00 54.53 99 GLY A O 1
ATOM 795 N N . GLY A 1 100 ? 24.206 -3.465 -41.026 1.00 54.12 100 GLY A N 1
ATOM 796 C CA . GLY A 1 100 ? 24.976 -2.546 -41.861 1.00 54.12 100 GLY A CA 1
ATOM 797 C C . GLY A 1 100 ? 26.114 -3.268 -42.566 1.00 54.12 100 GLY A C 1
ATOM 798 O O . GLY A 1 100 ? 27.267 -3.016 -42.248 1.00 54.12 100 GLY A O 1
ATOM 799 N N . ASP A 1 101 ? 25.790 -4.176 -43.486 1.00 64.94 101 ASP A N 1
ATOM 800 C CA . ASP A 1 101 ? 26.776 -4.744 -44.410 1.00 64.94 101 ASP A CA 1
ATOM 801 C C . ASP A 1 101 ? 26.127 -4.969 -45.786 1.00 64.94 101 ASP A C 1
ATOM 803 O O . ASP A 1 101 ? 25.367 -5.924 -45.973 1.00 64.94 101 ASP A O 1
ATOM 807 N N . HIS A 1 102 ? 26.376 -4.045 -46.721 1.00 46.34 102 HIS A N 1
ATOM 808 C CA . HIS A 1 102 ? 26.737 -4.361 -48.109 1.00 46.34 102 HIS A CA 1
ATOM 809 C C . HIS A 1 102 ? 27.349 -3.146 -48.817 1.00 46.34 102 HIS A C 1
ATOM 811 O O . HIS A 1 102 ? 26.700 -2.073 -48.815 1.00 46.34 102 HIS A O 1
#

Radius of gyration: 17.92 Å; chains: 1; bounding box: 38×22×64 Å

Secondary structure (DSSP, 8-state):
---TTTT--HHHHHHHHHHTTTS-HHHHHHHHT--HHHHHHHHHHHTTS-HHHHHHTT--HHHHHHHHHHHHHHHHHHHHHHHHHHHHHHHHHHHTTS----

pLDDT: mean 78.25, std 13.02, range [43.31, 91.94]

Foldseek 3Di:
DPQLPVPLAPNSLVVVVVCCVPDPPVVSCVVRVDDLVNLLVSLVCLVVDDPVSVVVVPDDPVVSVVSNVVSVVSSVVSVVVVVVVVVVVVVVVVVPPPDDDD

Sequence (102 aa):
MRPLLDRGLPQDVIDVHAACRYYSVIELQQLGEVDPVELRERLESVVWVSDEEFAACGLGLDDIAELRQWALDWESDLGLRILEEYDEAHVEEQGVSQGGDH